Protein AF-A0A7C6B3D2-F1 (afdb_monomer)

pLDDT: mean 93.79, std 6.79, range [56.97, 98.38]

Mean predicted aligned error: 3.13 Å

Secondary structure (DSSP, 8-state):
----GGGT--SS--PPTT-EEEESSS---TBTTBTT-EEEE--HHHHHHHHHHTS---GGGG-

Foldseek 3Di:
DDDDQLQQCPDVQADDAPAEAEDCHDDFPACRRHHNYGYDHDHPLQNVVCVVPVHRDDSVVVD

Radius of gyration: 12.11 Å; Cα contacts (8 Å, |Δi|>4): 99; chains: 1; bounding box: 34×19×27 Å

Nearest PDB structures (foldseek):
  1l5j-assembly2_B  TM=8.786E-01  e=2.141E-03  Escherichia coli

Structure (mmCIF, N/CA/C/O backbone):
data_AF-A0A7C6B3D2-F1
#
_entry.id   AF-A0A7C6B3D2-F1
#
loop_
_atom_site.group_PDB
_atom_site.id
_atom_site.type_symbol
_atom_site.label_atom_id
_atom_site.label_alt_id
_atom_site.label_comp_id
_atom_site.label_asym_id
_atom_site.label_entity_id
_atom_site.label_seq_id
_atom_site.pdbx_PDB_ins_code
_atom_site.Cartn_x
_atom_site.Cartn_y
_atom_site.Cartn_z
_atom_site.occupancy
_atom_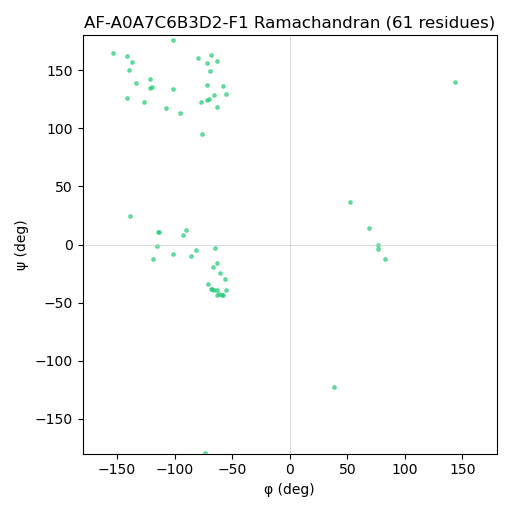site.B_iso_or_equiv
_atom_site.auth_seq_id
_atom_site.auth_comp_id
_atom_site.auth_asym_id
_atom_site.auth_atom_id
_atom_site.pdbx_PDB_model_num
ATOM 1 N N . LEU A 1 1 ? 17.861 2.820 16.311 1.00 56.97 1 LEU A N 1
ATOM 2 C CA . LEU A 1 1 ? 17.517 4.220 15.961 1.00 56.97 1 LEU A CA 1
ATOM 3 C C . LEU A 1 1 ? 16.225 4.211 15.162 1.00 56.97 1 LEU A C 1
ATOM 5 O O . LEU A 1 1 ? 16.025 3.273 14.400 1.00 56.97 1 LEU A O 1
ATOM 9 N N . ALA A 1 2 ? 15.362 5.211 15.341 1.00 76.75 2 ALA A N 1
ATOM 10 C CA . ALA A 1 2 ? 14.205 5.382 14.468 1.00 76.75 2 ALA A CA 1
ATOM 11 C C . ALA A 1 2 ? 14.692 5.737 13.055 1.00 76.75 2 ALA A C 1
ATOM 13 O O . ALA A 1 2 ? 15.521 6.630 12.887 1.00 76.75 2 ALA A O 1
ATOM 14 N N . GLY A 1 3 ? 14.203 5.006 12.059 1.00 78.69 3 GLY A N 1
ATOM 15 C CA . GLY A 1 3 ? 14.538 5.181 10.652 1.00 78.69 3 GLY A CA 1
ATOM 16 C C . GLY A 1 3 ? 13.275 5.085 9.811 1.00 78.69 3 GLY A C 1
ATOM 17 O O . GLY A 1 3 ? 12.273 4.518 10.236 1.00 78.69 3 GLY A O 1
ATOM 18 N N . CYS A 1 4 ? 13.306 5.673 8.624 1.00 82.62 4 CYS A N 1
ATOM 19 C CA . CYS A 1 4 ? 12.105 5.891 7.832 1.00 82.62 4 CYS A CA 1
ATOM 20 C C . CYS A 1 4 ? 11.786 4.769 6.821 1.00 82.62 4 CYS A C 1
ATOM 22 O O . CYS A 1 4 ? 10.843 4.941 6.058 1.00 82.62 4 CYS A O 1
ATOM 24 N N . SER A 1 5 ? 12.497 3.625 6.844 1.00 85.69 5 SER A N 1
ATOM 25 C CA . SER A 1 5 ? 12.258 2.439 5.983 1.00 85.69 5 SER A CA 1
ATOM 26 C C . SER A 1 5 ? 11.859 2.861 4.549 1.00 85.69 5 SER A C 1
ATOM 28 O O . SER A 1 5 ? 12.554 3.667 3.924 1.00 85.69 5 SER A O 1
ATOM 30 N N . MET A 1 6 ? 10.701 2.417 4.062 1.00 90.69 6 MET A N 1
ATOM 31 C CA . MET A 1 6 ? 10.160 2.649 2.724 1.00 90.69 6 MET A CA 1
ATOM 32 C C . MET A 1 6 ? 9.825 4.125 2.415 1.00 90.69 6 MET A C 1
ATOM 34 O O . MET A 1 6 ? 9.424 4.441 1.298 1.00 90.69 6 MET A O 1
ATOM 38 N N . CYS A 1 7 ? 9.972 5.086 3.334 1.00 88.31 7 CYS A N 1
ATOM 39 C CA . CYS A 1 7 ? 9.642 6.498 3.072 1.00 88.31 7 CYS A CA 1
ATOM 40 C C . CYS A 1 7 ? 10.370 7.097 1.860 1.00 88.31 7 CYS A C 1
ATOM 42 O O . CYS A 1 7 ? 9.839 8.033 1.260 1.00 88.31 7 CYS A O 1
ATOM 44 N N . LEU A 1 8 ? 11.576 6.617 1.535 1.00 87.06 8 LEU A N 1
ATOM 45 C CA . LEU A 1 8 ? 12.377 7.014 0.365 1.00 87.06 8 LEU A CA 1
ATOM 46 C C . LEU A 1 8 ? 12.656 5.840 -0.594 1.00 87.06 8 LEU A C 1
ATOM 48 O O . LEU A 1 8 ? 13.124 6.097 -1.697 1.00 87.06 8 LEU A O 1
ATOM 52 N N . ALA A 1 9 ? 12.398 4.593 -0.176 1.00 89.31 9 ALA A N 1
ATOM 53 C CA . ALA A 1 9 ? 12.696 3.371 -0.935 1.00 89.31 9 ALA A CA 1
ATOM 54 C C . ALA A 1 9 ? 14.156 3.269 -1.433 1.00 89.31 9 ALA A C 1
ATOM 56 O O . ALA A 1 9 ? 14.434 2.774 -2.519 1.00 89.31 9 ALA A O 1
ATOM 57 N N . MET A 1 10 ? 15.112 3.744 -0.624 1.00 88.69 10 MET A N 1
ATOM 58 C CA . MET A 1 10 ? 16.554 3.525 -0.845 1.00 88.69 10 MET A CA 1
ATOM 59 C C . MET A 1 10 ? 17.057 2.205 -0.249 1.00 88.69 10 MET A C 1
ATOM 61 O O . MET A 1 10 ? 18.196 1.806 -0.478 1.00 88.69 10 MET A O 1
ATOM 65 N N . ASN A 1 11 ? 16.218 1.549 0.544 1.00 87.88 11 ASN A N 1
ATOM 66 C CA . ASN A 1 11 ? 16.444 0.240 1.131 1.00 87.88 11 ASN A CA 1
ATOM 67 C C . ASN A 1 11 ? 15.66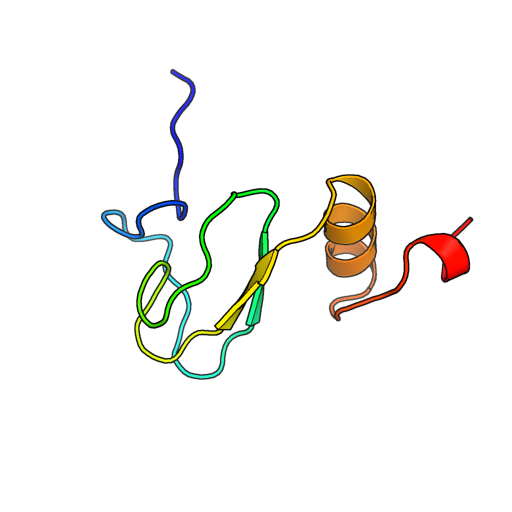9 -0.839 0.339 1.00 87.88 11 ASN A C 1
ATOM 69 O O . ASN A 1 11 ? 14.935 -0.503 -0.594 1.00 87.88 11 ASN A O 1
ATOM 73 N N . PRO A 1 12 ? 15.819 -2.130 0.683 1.00 90.50 12 PRO A N 1
ATOM 74 C CA . PRO A 1 12 ? 15.081 -3.210 0.022 1.00 90.50 12 PRO A CA 1
ATOM 75 C C . PRO A 1 12 ? 13.553 -3.155 0.194 1.00 90.50 12 PRO A C 1
ATOM 77 O O . PRO A 1 12 ? 12.847 -3.801 -0.573 1.00 90.50 12 PRO A O 1
ATOM 80 N N . ASP A 1 13 ? 13.036 -2.380 1.155 1.00 91.75 13 ASP A N 1
ATOM 81 C CA . ASP A 1 13 ? 11.592 -2.206 1.353 1.00 91.75 13 ASP A CA 1
ATOM 82 C C . ASP A 1 13 ? 11.029 -1.265 0.276 1.00 91.75 13 ASP A C 1
ATOM 84 O O . ASP A 1 13 ? 11.083 -0.037 0.406 1.00 91.75 13 ASP A O 1
ATOM 88 N N . GLN A 1 14 ? 10.513 -1.844 -0.808 1.00 94.56 14 GLN A N 1
ATOM 89 C CA . GLN A 1 14 ? 9.953 -1.115 -1.946 1.00 94.56 14 GLN A CA 1
ATOM 90 C C . GLN A 1 14 ? 8.691 -1.802 -2.459 1.00 94.56 14 GLN A C 1
ATOM 92 O O . GLN A 1 14 ? 8.578 -3.024 -2.413 1.00 94.56 14 GLN A O 1
ATOM 97 N N . LEU A 1 15 ? 7.776 -1.008 -3.007 1.00 96.00 15 LEU A N 1
ATOM 98 C CA . LEU A 1 15 ? 6.577 -1.508 -3.665 1.00 96.00 15 LEU A CA 1
ATOM 99 C C . LEU A 1 15 ? 6.908 -2.154 -5.007 1.00 96.00 15 LEU A C 1
ATOM 101 O O . LEU A 1 15 ? 7.648 -1.589 -5.823 1.00 96.00 15 LEU A O 1
ATOM 105 N N . ALA A 1 16 ? 6.277 -3.294 -5.265 1.00 96.62 16 ALA A N 1
ATOM 106 C CA . ALA A 1 16 ? 6.261 -3.915 -6.576 1.00 96.62 16 ALA A CA 1
ATOM 107 C C . ALA A 1 16 ? 5.372 -3.122 -7.562 1.00 96.62 16 ALA A C 1
ATOM 109 O O . ALA A 1 16 ? 4.445 -2.409 -7.158 1.00 96.62 16 ALA A O 1
ATOM 110 N N . PRO A 1 17 ? 5.601 -3.244 -8.883 1.00 97.06 17 PRO A N 1
ATOM 111 C CA . PRO A 1 17 ? 4.714 -2.653 -9.880 1.00 97.06 17 PRO A CA 1
ATOM 112 C C . PRO A 1 17 ? 3.259 -3.115 -9.701 1.00 97.06 17 PRO A C 1
ATOM 114 O O . PRO A 1 17 ? 2.985 -4.308 -9.609 1.00 97.06 17 PRO A O 1
ATOM 117 N N . GLY A 1 18 ? 2.321 -2.166 -9.665 1.00 96.00 18 GLY A N 1
ATOM 118 C CA . GLY A 1 18 ? 0.896 -2.430 -9.435 1.00 96.00 18 GLY A CA 1
ATOM 119 C C . GLY A 1 18 ? 0.498 -2.583 -7.962 1.00 96.00 18 GLY A C 1
ATOM 120 O O . GLY A 1 18 ? -0.694 -2.520 -7.654 1.00 96.00 18 GLY A O 1
ATOM 121 N N . GLU A 1 19 ? 1.462 -2.713 -7.048 1.00 96.75 19 GLU A N 1
ATOM 122 C CA . GLU A 1 19 ? 1.201 -2.777 -5.613 1.00 96.75 19 GLU A CA 1
ATOM 123 C C . GLU A 1 19 ? 0.716 -1.426 -5.070 1.00 96.75 19 GLU A C 1
ATOM 125 O O . GLU A 1 19 ? 1.063 -0.344 -5.565 1.00 96.75 19 GLU A O 1
ATOM 130 N N . ARG A 1 20 ? -0.119 -1.493 -4.032 1.00 97.00 20 ARG A N 1
ATOM 131 C CA . ARG A 1 20 ? -0.708 -0.331 -3.371 1.00 97.00 20 ARG A CA 1
ATOM 132 C C . ARG A 1 20 ? -0.335 -0.300 -1.900 1.00 97.00 20 ARG A C 1
ATOM 134 O O . ARG A 1 20 ? -0.488 -1.294 -1.204 1.00 97.00 20 ARG A O 1
ATOM 141 N N . CYS A 1 21 ? 0.061 0.875 -1.421 1.00 97.06 21 CYS A N 1
ATOM 142 C CA . CYS A 1 21 ? 0.410 1.110 -0.023 1.00 97.06 21 CYS A CA 1
ATOM 143 C C . CYS A 1 21 ? -0.491 2.180 0.596 1.00 97.06 21 CYS A C 1
ATOM 145 O O . CYS A 1 21 ? -0.706 3.229 -0.011 1.00 97.06 21 CYS A O 1
ATOM 147 N N . ALA A 1 22 ? -0.975 1.943 1.814 1.00 97.75 22 ALA A N 1
ATOM 148 C CA . ALA A 1 22 ? -1.537 2.976 2.678 1.00 97.75 22 ALA A CA 1
ATOM 149 C C . ALA A 1 22 ? -0.429 3.466 3.622 1.00 97.75 22 ALA A C 1
ATOM 151 O O . ALA A 1 22 ? 0.048 2.703 4.459 1.00 97.75 22 ALA A O 1
ATOM 152 N N . ALA A 1 23 ? 0.008 4.717 3.474 1.00 96.31 23 ALA A N 1
ATOM 153 C CA . ALA A 1 23 ? 1.148 5.260 4.206 1.00 96.31 23 ALA A CA 1
ATOM 154 C C . ALA A 1 23 ? 0.761 6.490 5.031 1.00 96.31 23 ALA A C 1
ATOM 156 O O . ALA A 1 23 ? 0.020 7.358 4.574 1.00 96.31 23 ALA A O 1
ATOM 157 N N . THR A 1 24 ? 1.353 6.601 6.219 1.00 96.25 24 THR A N 1
ATOM 158 C CA . THR A 1 24 ? 1.271 7.782 7.098 1.00 96.25 24 THR A CA 1
ATOM 159 C C . THR A 1 24 ? 2.392 8.794 6.834 1.00 96.25 24 THR A C 1
ATOM 161 O O . THR A 1 24 ? 2.624 9.706 7.626 1.00 96.25 24 THR A O 1
ATOM 164 N N . SER A 1 25 ? 3.121 8.630 5.725 1.00 93.31 25 SER A N 1
ATOM 165 C CA . SER A 1 25 ? 4.094 9.613 5.251 1.00 93.31 25 SER A CA 1
ATOM 166 C C . SER A 1 25 ? 3.381 10.839 4.656 1.00 93.31 25 SER A C 1
ATOM 168 O O . SER A 1 25 ? 2.157 10.920 4.620 1.00 93.31 25 SER A O 1
ATOM 170 N N . ASN A 1 26 ? 4.147 11.818 4.173 1.00 94.38 26 ASN A N 1
ATOM 171 C CA . ASN A 1 26 ? 3.621 13.054 3.584 1.00 94.38 26 ASN A CA 1
ATOM 172 C C . ASN A 1 26 ? 3.913 13.191 2.078 1.00 94.38 26 ASN A C 1
ATOM 174 O O . ASN A 1 26 ? 3.760 14.273 1.516 1.00 94.38 26 ASN A O 1
ATOM 178 N N . ARG A 1 27 ? 4.385 12.125 1.418 1.00 95.44 27 ARG A N 1
ATOM 179 C CA . ARG A 1 27 ? 4.836 12.158 0.016 1.00 95.44 27 ARG A CA 1
ATOM 180 C C . ARG A 1 27 ? 4.425 10.894 -0.727 1.00 95.44 27 ARG A C 1
ATOM 182 O O . ARG A 1 27 ? 4.807 9.802 -0.321 1.00 95.44 27 ARG A O 1
ATOM 189 N N . ASN A 1 28 ? 3.742 11.057 -1.858 1.00 96.31 28 ASN A N 1
ATOM 190 C CA . ASN A 1 28 ? 3.242 9.952 -2.684 1.00 96.31 28 ASN A CA 1
ATOM 191 C C . ASN A 1 28 ? 3.413 10.158 -4.200 1.00 96.31 28 ASN A C 1
ATOM 193 O O . ASN A 1 28 ? 2.660 9.581 -4.980 1.00 96.31 28 ASN A O 1
ATOM 197 N N . PHE A 1 29 ? 4.368 10.982 -4.637 1.00 95.88 29 PHE A N 1
ATOM 198 C CA . PHE A 1 29 ? 4.635 11.116 -6.071 1.00 95.88 29 PHE A CA 1
ATOM 199 C C . PHE A 1 29 ? 5.128 9.797 -6.685 1.00 95.88 29 PHE A C 1
ATOM 201 O O . PHE A 1 29 ? 5.650 8.920 -5.991 1.00 95.88 29 PHE A O 1
ATOM 208 N N . GLU A 1 30 ? 4.969 9.659 -7.999 1.00 95.75 30 GLU A N 1
ATOM 209 C CA . GLU A 1 30 ? 5.285 8.427 -8.723 1.00 95.75 30 GLU A CA 1
ATOM 210 C C . GLU A 1 30 ? 6.747 7.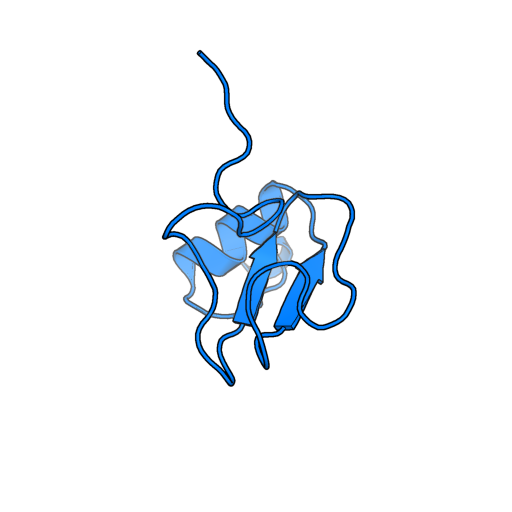995 -8.543 1.00 95.75 30 GLU A C 1
ATOM 212 O O . GLU A 1 30 ? 7.671 8.806 -8.577 1.00 95.75 30 GLU A O 1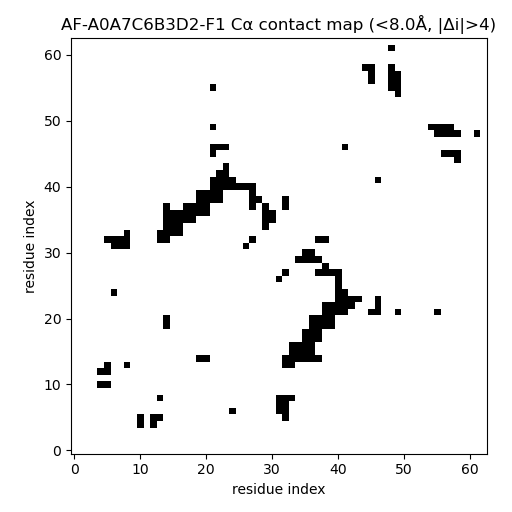
ATOM 217 N N . GLY A 1 31 ? 6.963 6.697 -8.315 1.00 93.44 31 GLY A N 1
ATOM 218 C CA . GLY A 1 31 ? 8.298 6.135 -8.093 1.00 93.44 31 GLY A CA 1
ATOM 219 C C . GLY A 1 31 ? 8.886 6.392 -6.702 1.00 93.44 31 GLY A C 1
ATOM 220 O O . GLY A 1 31 ? 9.947 5.857 -6.398 1.00 93.44 31 GLY A O 1
ATOM 221 N N . ARG A 1 32 ? 8.209 7.152 -5.827 1.00 95.50 32 ARG A N 1
ATOM 222 C CA . ARG A 1 32 ? 8.719 7.499 -4.491 1.00 95.50 32 ARG A CA 1
ATOM 223 C C . ARG A 1 32 ? 9.046 6.292 -3.613 1.00 95.50 32 ARG A C 1
ATOM 225 O O . ARG A 1 32 ? 10.038 6.335 -2.896 1.00 95.50 32 ARG A O 1
ATOM 232 N N . GLN A 1 33 ? 8.172 5.289 -3.603 1.00 96.19 33 GLN A N 1
ATOM 233 C CA . GLN A 1 33 ? 8.296 4.110 -2.736 1.00 96.19 33 GLN A CA 1
ATOM 234 C C . GLN A 1 33 ? 8.525 2.818 -3.530 1.00 96.19 33 GLN A C 1
ATOM 236 O O . GLN A 1 33 ? 8.422 1.733 -2.976 1.00 96.19 33 GLN A O 1
ATOM 241 N N . GLY A 1 34 ? 8.798 2.930 -4.829 1.00 95.06 34 GLY A N 1
ATOM 242 C CA . GLY A 1 34 ? 8.873 1.801 -5.752 1.00 95.06 34 GLY A CA 1
ATOM 243 C C . GLY A 1 34 ? 8.323 2.178 -7.125 1.00 95.06 34 GLY A C 1
ATOM 244 O O . GLY A 1 34 ? 7.337 2.914 -7.247 1.00 95.06 34 GLY A O 1
ATOM 245 N N . LYS A 1 35 ? 8.981 1.707 -8.186 1.00 95.56 35 LYS A N 1
ATOM 246 C CA . LYS A 1 35 ? 8.586 2.007 -9.568 1.00 95.56 35 LYS A CA 1
ATOM 247 C C . LYS A 1 35 ? 7.277 1.292 -9.910 1.00 95.56 35 LYS A C 1
ATOM 249 O O . LYS A 1 35 ? 7.188 0.075 -9.821 1.00 95.56 35 LYS A O 1
ATOM 254 N N . GLY A 1 36 ? 6.277 2.051 -10.357 1.00 95.44 36 GLY A N 1
ATOM 255 C CA . GLY A 1 36 ? 4.968 1.510 -10.740 1.00 95.44 36 GLY A CA 1
ATOM 256 C C . GLY A 1 36 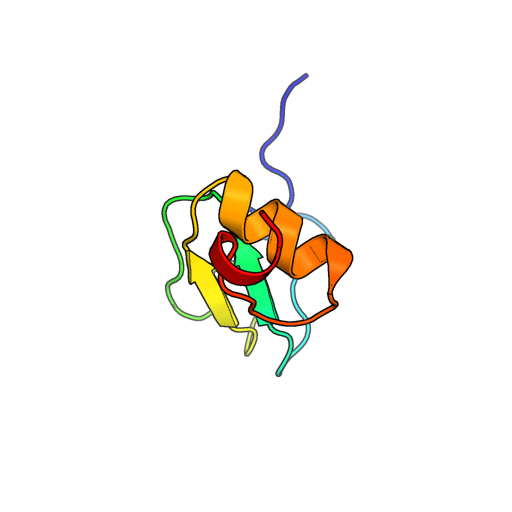? 4.056 1.136 -9.565 1.00 95.44 36 GLY A C 1
ATOM 257 O O . GLY A 1 36 ? 2.935 0.693 -9.807 1.00 95.44 36 GLY A O 1
ATOM 258 N N . GLY A 1 37 ? 4.504 1.322 -8.319 1.00 96.12 37 GLY A N 1
ATOM 259 C CA . GLY A 1 37 ? 3.654 1.240 -7.131 1.00 96.12 37 GLY A CA 1
ATOM 260 C C . GLY A 1 37 ? 2.851 2.525 -6.912 1.00 96.12 37 GLY A C 1
ATOM 261 O O . GLY A 1 37 ? 3.194 3.592 -7.436 1.00 96.12 37 GLY A O 1
ATOM 262 N N . ARG A 1 38 ? 1.776 2.441 -6.122 1.00 96.56 38 ARG A N 1
ATOM 263 C CA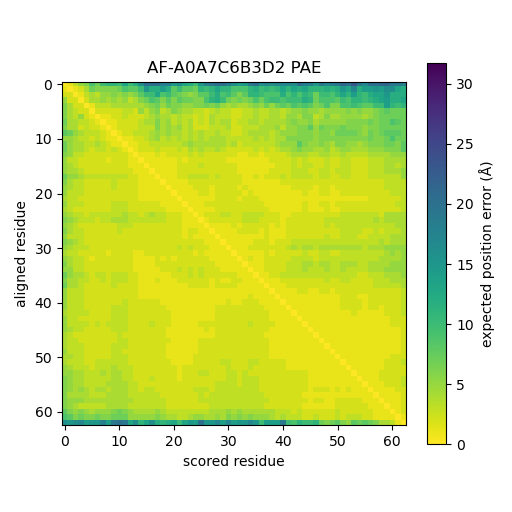 . ARG A 1 38 ? 0.932 3.594 -5.773 1.00 96.56 38 ARG A CA 1
ATOM 264 C C . ARG A 1 38 ? 0.766 3.732 -4.264 1.00 96.56 38 ARG A C 1
ATOM 266 O O . ARG A 1 38 ? 0.234 2.846 -3.601 1.00 96.56 38 ARG A O 1
ATOM 273 N N . THR A 1 39 ? 1.141 4.894 -3.743 1.00 97.38 39 THR A N 1
ATOM 274 C CA . THR A 1 39 ? 0.995 5.226 -2.323 1.00 97.38 39 THR A CA 1
ATOM 275 C C . THR A 1 39 ? -0.218 6.121 -2.086 1.00 97.38 39 THR A C 1
ATOM 277 O O . THR A 1 39 ? -0.416 7.134 -2.761 1.00 97.38 39 THR A O 1
ATOM 280 N N . HIS A 1 40 ? -1.006 5.772 -1.077 1.00 97.62 40 HIS A N 1
ATOM 281 C CA . HIS A 1 40 ? -2.141 6.532 -0.577 1.00 97.62 40 HIS A CA 1
ATOM 282 C C . HIS A 1 40 ? -1.770 7.145 0.771 1.00 97.62 40 HIS A C 1
ATOM 284 O O . HIS A 1 40 ? -1.485 6.416 1.719 1.00 97.62 40 HIS A O 1
ATOM 290 N N . LEU A 1 41 ? -1.760 8.477 0.846 1.00 97.75 41 LEU A N 1
ATOM 291 C CA . LEU A 1 41 ? -1.515 9.184 2.101 1.00 97.75 41 LEU A CA 1
ATOM 292 C C . LEU A 1 41 ? -2.777 9.135 2.953 1.00 97.75 41 LEU A C 1
ATOM 294 O O . LEU A 1 41 ? -3.843 9.560 2.504 1.00 97.75 41 LEU A O 1
ATOM 298 N N . VAL A 1 42 ? -2.658 8.597 4.161 1.00 98.19 42 VAL A N 1
ATOM 299 C CA . VAL A 1 42 ? -3.786 8.384 5.069 1.00 98.19 42 VAL A CA 1
ATOM 300 C C . VAL A 1 42 ? -3.389 8.674 6.517 1.00 98.19 42 VAL A C 1
ATOM 302 O O . VAL A 1 42 ? -2.206 8.699 6.861 1.00 98.19 42 VAL A O 1
ATOM 305 N N . SER A 1 43 ? -4.379 8.884 7.388 1.00 98.00 43 SER A N 1
ATOM 306 C CA . SER A 1 43 ? -4.133 8.996 8.830 1.00 98.00 43 SER A CA 1
ATOM 307 C C . SER A 1 43 ? -3.683 7.654 9.432 1.00 98.00 43 SER A C 1
ATOM 309 O O . SER A 1 43 ? -3.926 6.597 8.838 1.00 98.00 43 SER A O 1
ATOM 311 N N . PRO A 1 44 ? -3.088 7.651 10.642 1.00 97.75 44 PRO A N 1
ATOM 312 C CA . PRO A 1 44 ? -2.753 6.411 11.339 1.00 97.75 44 PRO A CA 1
ATOM 313 C C . PRO A 1 44 ? -3.946 5.467 11.530 1.00 97.75 44 PRO A C 1
ATOM 315 O O . PRO A 1 44 ? -3.794 4.262 11.343 1.00 97.75 44 PRO A O 1
ATOM 318 N N . GLN A 1 45 ? -5.141 5.991 11.837 1.00 98.12 45 GLN A N 1
ATOM 319 C CA . GLN A 1 45 ? -6.317 5.134 12.026 1.00 98.12 45 GLN A CA 1
ATOM 320 C C . GLN A 1 45 ? -6.766 4.466 10.715 1.00 98.12 45 GLN A C 1
ATOM 322 O O . GLN A 1 45 ? -7.106 3.287 10.704 1.00 98.12 45 GLN A O 1
ATOM 327 N N . MET A 1 46 ? -6.700 5.187 9.592 1.00 98.31 46 MET A N 1
ATOM 328 C CA . MET A 1 46 ? -7.007 4.643 8.263 1.00 98.31 46 MET A CA 1
ATOM 329 C C . MET A 1 46 ? -5.972 3.610 7.800 1.00 98.31 46 MET A C 1
ATOM 331 O O . MET A 1 46 ? -6.335 2.599 7.202 1.00 98.31 46 MET A O 1
ATOM 335 N N . ALA A 1 47 ? -4.685 3.830 8.093 1.00 98.12 47 ALA A N 1
ATOM 336 C CA . ALA A 1 47 ? -3.639 2.845 7.815 1.00 98.12 47 ALA A CA 1
ATOM 337 C C . ALA A 1 47 ? -3.887 1.536 8.586 1.00 98.12 47 ALA A C 1
ATOM 339 O O . ALA A 1 47 ? -3.789 0.456 8.005 1.00 98.12 47 ALA A O 1
ATOM 340 N N . ALA A 1 48 ? -4.275 1.630 9.863 1.00 97.88 48 ALA A N 1
ATOM 341 C CA . ALA A 1 48 ? -4.641 0.468 10.671 1.00 97.88 48 ALA A CA 1
ATOM 342 C C . ALA A 1 48 ? -5.881 -0.260 10.119 1.00 97.88 48 ALA A C 1
ATOM 344 O O . ALA A 1 48 ? -5.864 -1.483 9.990 1.00 97.88 48 ALA A O 1
ATOM 345 N N . ALA A 1 49 ? -6.923 0.477 9.716 1.00 98.38 49 ALA A N 1
ATOM 346 C CA . ALA A 1 49 ? -8.112 -0.098 9.082 1.00 98.38 49 ALA A CA 1
ATOM 347 C C . ALA A 1 49 ? -7.767 -0.866 7.793 1.00 98.38 49 ALA A C 1
ATOM 349 O O . ALA A 1 49 ? -8.236 -1.988 7.577 1.00 98.38 49 ALA A O 1
ATOM 350 N N . ALA A 1 50 ? -6.901 -0.294 6.952 1.00 98.25 50 ALA A N 1
ATOM 351 C CA . ALA A 1 50 ? -6.450 -0.946 5.730 1.00 98.25 50 ALA A CA 1
ATOM 352 C C . ALA A 1 50 ? -5.608 -2.201 6.010 1.00 98.25 50 ALA A C 1
ATOM 354 O O . ALA A 1 50 ? -5.785 -3.220 5.341 1.00 98.25 50 ALA A O 1
ATOM 355 N N . ALA A 1 51 ? -4.745 -2.157 7.030 1.00 97.94 51 ALA A N 1
ATOM 356 C CA . ALA A 1 51 ? -3.940 -3.301 7.451 1.00 97.94 51 ALA A CA 1
ATOM 357 C C . ALA A 1 51 ? -4.802 -4.473 7.956 1.00 97.94 51 ALA A C 1
ATOM 359 O O . ALA A 1 51 ? -4.508 -5.621 7.639 1.00 97.94 51 ALA A O 1
ATOM 360 N N . LEU A 1 52 ? -5.888 -4.195 8.686 1.00 97.50 52 LEU A N 1
ATOM 361 C CA . LEU A 1 52 ? -6.810 -5.22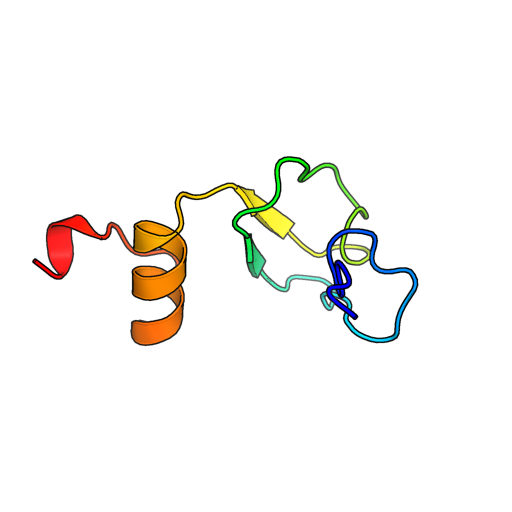5 9.184 1.00 97.50 52 LEU A CA 1
ATOM 362 C C . LEU A 1 52 ? -7.657 -5.864 8.077 1.00 97.50 52 LEU A C 1
ATOM 364 O O . LEU A 1 52 ? -7.994 -7.042 8.152 1.00 97.50 52 LEU A O 1
ATOM 368 N N . THR A 1 53 ? -8.025 -5.089 7.058 1.00 97.81 53 THR A N 1
ATOM 369 C CA . THR A 1 53 ? -8.987 -5.518 6.026 1.00 97.81 53 THR A CA 1
ATOM 370 C C . THR A 1 53 ? -8.345 -5.946 4.708 1.00 97.81 53 THR A C 1
ATOM 372 O O . THR A 1 53 ? -9.043 -6.451 3.825 1.00 97.81 53 THR A O 1
ATOM 375 N N . GLY A 1 54 ? -7.034 -5.736 4.552 1.00 97.44 54 GLY A N 1
ATOM 376 C CA . GLY A 1 54 ? -6.276 -6.072 3.344 1.00 97.44 54 GLY A CA 1
ATOM 377 C C . GLY A 1 54 ? -6.609 -5.204 2.126 1.00 97.44 54 GLY A C 1
ATOM 378 O O . GLY A 1 54 ? -6.267 -5.562 1.001 1.00 97.44 54 GLY A O 1
ATOM 379 N N . ARG A 1 55 ? -7.307 -4.080 2.317 1.00 96.88 55 ARG A N 1
ATOM 380 C CA . ARG A 1 55 ? -7.730 -3.159 1.252 1.00 96.88 55 ARG A CA 1
ATOM 381 C C . ARG A 1 55 ? -7.889 -1.746 1.801 1.00 96.88 55 ARG A C 1
ATOM 383 O O . ARG A 1 55 ? -7.971 -1.560 3.006 1.00 96.88 55 ARG A O 1
ATOM 390 N N . LEU A 1 56 ? -7.955 -0.740 0.928 1.00 96.69 56 LEU A N 1
ATOM 391 C CA . LEU A 1 56 ? -8.306 0.614 1.368 1.00 96.69 56 LEU A CA 1
ATOM 392 C C . LEU A 1 56 ? -9.731 0.607 1.930 1.00 96.69 56 LEU A C 1
ATOM 394 O O . LEU A 1 56 ? -10.675 0.305 1.202 1.00 96.69 56 LEU A O 1
ATOM 398 N N . THR A 1 57 ? -9.849 0.945 3.209 1.00 96.94 57 THR A N 1
ATOM 399 C CA . THR A 1 57 ? -11.090 0.864 3.983 1.00 96.94 57 THR A CA 1
ATOM 400 C C . THR A 1 57 ? -11.274 2.152 4.761 1.00 96.94 57 THR A C 1
ATOM 402 O O . THR A 1 57 ? -10.304 2.689 5.299 1.00 96.94 57 THR A O 1
ATOM 405 N N . ASP A 1 58 ? -12.509 2.646 4.815 1.00 97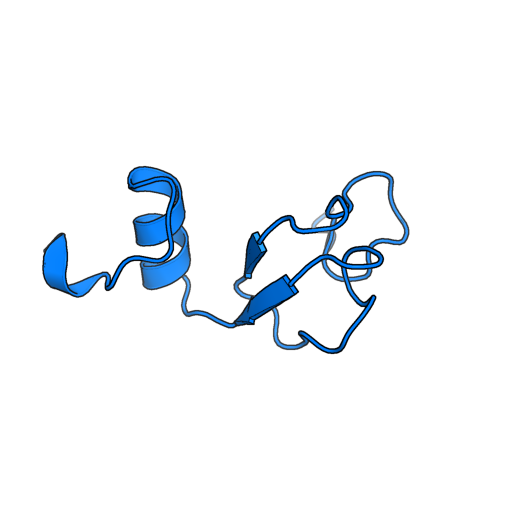.25 58 ASP A N 1
ATOM 406 C CA . ASP A 1 58 ? -12.871 3.745 5.696 1.00 97.25 58 ASP A CA 1
ATOM 407 C C . ASP A 1 58 ? -12.887 3.256 7.146 1.00 97.25 58 ASP A C 1
ATOM 409 O O . ASP A 1 58 ? -13.575 2.297 7.484 1.00 97.25 58 ASP A O 1
ATOM 413 N N . VAL A 1 59 ? -12.119 3.905 8.020 1.00 97.81 59 VAL A N 1
ATOM 414 C CA . VAL A 1 59 ? -12.045 3.523 9.436 1.00 97.81 59 VAL A CA 1
ATOM 415 C C . VAL A 1 59 ? -13.404 3.618 10.132 1.00 97.81 59 VAL A C 1
ATOM 417 O O . VAL A 1 59 ? -13.636 2.911 11.108 1.00 97.81 59 VAL A O 1
ATOM 420 N N . ARG A 1 60 ? -14.315 4.457 9.625 1.00 97.25 60 ARG A N 1
ATOM 421 C CA . ARG A 1 60 ? -15.661 4.627 10.184 1.00 97.25 60 ARG A CA 1
ATOM 422 C C . ARG A 1 60 ? -16.528 3.377 10.045 1.00 97.25 60 ARG A C 1
ATOM 424 O O . ARG A 1 60 ? -17.476 3.241 10.802 1.00 97.25 60 ARG A O 1
ATOM 431 N N . ASP A 1 61 ? -16.181 2.466 9.137 1.00 95.88 61 ASP A N 1
ATOM 432 C CA . ASP A 1 61 ? -16.890 1.195 8.954 1.00 95.88 61 ASP A CA 1
ATOM 433 C C . ASP A 1 61 ? -16.454 0.118 9.971 1.00 95.88 61 ASP A C 1
ATOM 435 O O . ASP A 1 61 ? -16.994 -0.98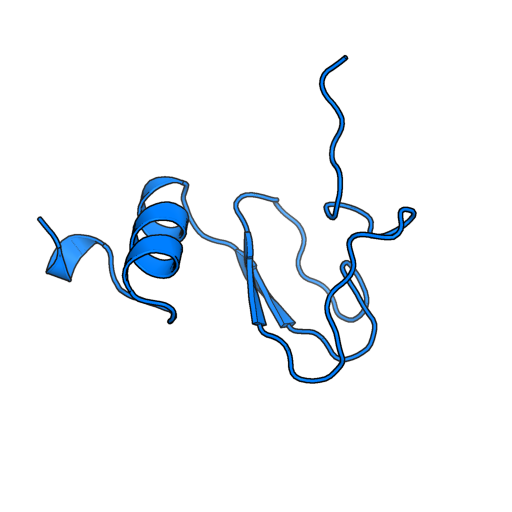8 9.970 1.00 95.88 61 ASP A O 1
ATOM 439 N N . LEU A 1 62 ? -15.446 0.405 10.809 1.00 91.94 62 LEU A N 1
ATOM 440 C CA . LEU A 1 62 ? -14.863 -0.531 11.781 1.00 91.94 62 LEU A CA 1
ATOM 441 C C . LEU A 1 62 ? -15.076 -0.119 13.248 1.00 91.94 62 LEU A C 1
ATOM 443 O O . LEU A 1 62 ? -14.607 -0.832 14.139 1.00 91.94 62 LEU A O 1
ATOM 447 N N . ILE A 1 63 ? -15.720 1.025 13.494 1.00 80.50 63 ILE A N 1
ATOM 448 C CA . ILE A 1 63 ? -15.963 1.595 14.831 1.00 80.50 63 ILE A CA 1
ATOM 449 C C . ILE A 1 63 ? -17.438 1.553 15.212 1.00 80.50 63 ILE A C 1
ATOM 451 O O . ILE A 1 63 ? -18.292 1.640 14.303 1.00 80.50 63 ILE A O 1
#

Solvent-accessible surface area (backbone atoms only — not comparable to full-atom values): 3824 Å² total; per-residue (Å²): 130,95,74,68,71,42,74,61,33,87,54,92,53,52,39,50,67,77,37,76,43,70,36,72,62,93,78,57,60,86,47,40,39,19,62,63,24,46,54,40,77,41,54,69,64,34,33,51,35,17,67,76,68,78,43,95,44,67,44,75,81,78,108

Sequence (63 aa):
LAGCSMCLAMNPDQLAPGERCAATSNRNFEGRQGKGGRTHLVSPQMAAAAALTGRLTDVRDLI